Protein AF-A0A0Q5LWQ0-F1 (afdb_monomer_lite)

Secondary structure (DSSP, 8-state):
-------PPPPHHHHHHHHHHHHHHHHHHHHHHHHHHHHHHHHHHHHHHHHHHHHHHHHTTSHHHHHHHHHHHHHHHHHHHHHHHHHHHHHHHHHHHHHHHHHHHHHHHHHHTT-

Foldseek 3Di:
DDDPPPPPPDDLVRVLVVLVVVLVVQLVVLVVVLVVLVVVLVVLVVVLVVLVVVLVVVPVPPPVSVVVNVVSVVVNVVSVVVSVVVVVVSVVVNVVSVVVSVVVSVVSVVVNVVD

Radius of gyration: 25.61 Å; chains: 1; bounding box: 55×43×66 Å

pLDDT: mean 87.13, std 10.84, range [45.22, 97.25]

Sequence (115 aa):
MKAVDHDVPPTADQKIRTEEEHTAERLAALDVFERELTEHRQVMRDNSARFEEVGRAIGDKEYFVQKCLAARKEVDSFVGRLVDEQVELLEQMARDVRSDSEAELCRLQREKGKA

Structure (mmCIF, N/CA/C/O backbone):
data_AF-A0A0Q5LWQ0-F1
#
_entry.id   AF-A0A0Q5LWQ0-F1
#
loop_
_atom_site.group_PDB
_atom_site.id
_atom_site.type_symbol
_atom_site.label_atom_id
_atom_site.label_alt_id
_atom_site.label_comp_id
_atom_site.label_asym_id
_atom_site.label_entity_id
_atom_site.label_seq_id
_atom_site.pdbx_PDB_ins_code
_atom_site.Cartn_x
_atom_site.Cartn_y
_atom_site.Cartn_z
_atom_site.occupancy
_atom_site.B_iso_or_equiv
_atom_site.auth_seq_id
_atom_site.auth_comp_id
_atom_site.auth_asym_id
_atom_site.auth_atom_id
_atom_site.pdbx_PDB_model_num
ATOM 1 N N . MET A 1 1 ? 29.684 -36.249 -26.215 1.00 45.22 1 MET A N 1
ATOM 2 C CA . MET A 1 1 ? 30.139 -34.864 -26.461 1.00 45.22 1 MET A CA 1
ATOM 3 C C . MET A 1 1 ? 29.061 -33.941 -25.925 1.00 45.22 1 MET A C 1
ATOM 5 O O . MET A 1 1 ? 27.953 -33.993 -26.435 1.00 45.22 1 MET A O 1
ATOM 9 N N . LYS A 1 2 ? 29.336 -33.213 -24.834 1.00 45.50 2 LYS A N 1
ATOM 10 C CA . LYS A 1 2 ? 28.415 -32.203 -24.294 1.00 45.50 2 LYS A CA 1
ATOM 11 C C . LYS A 1 2 ? 28.385 -31.040 -25.285 1.00 45.50 2 LYS A C 1
ATOM 13 O O . LYS A 1 2 ? 29.434 -30.447 -25.524 1.00 45.50 2 LYS A O 1
ATOM 18 N N . ALA A 1 3 ? 27.229 -30.771 -25.885 1.00 48.56 3 ALA A N 1
ATOM 19 C CA . ALA A 1 3 ? 27.012 -29.501 -26.555 1.00 48.56 3 ALA A CA 1
ATOM 20 C C . ALA A 1 3 ? 27.028 -28.429 -25.464 1.00 48.56 3 ALA A C 1
ATOM 22 O O . ALA A 1 3 ? 26.315 -28.533 -24.470 1.00 48.56 3 ALA A O 1
ATOM 23 N N . VAL A 1 4 ? 27.957 -27.496 -25.605 1.00 50.16 4 VAL A N 1
ATOM 24 C CA . VAL A 1 4 ? 28.048 -26.296 -24.787 1.00 50.16 4 VAL A CA 1
ATOM 25 C C . VAL A 1 4 ? 26.795 -25.492 -25.104 1.00 50.16 4 VAL A C 1
ATOM 27 O O . VAL A 1 4 ? 26.618 -25.095 -26.256 1.00 50.16 4 VAL A O 1
ATOM 30 N N . ASP A 1 5 ? 25.917 -25.313 -24.118 1.00 51.34 5 ASP A N 1
ATOM 31 C CA . ASP A 1 5 ? 24.858 -24.312 -24.190 1.00 51.34 5 ASP A CA 1
ATOM 32 C C . ASP A 1 5 ? 25.552 -22.967 -24.410 1.00 51.34 5 ASP A C 1
ATOM 34 O O . ASP A 1 5 ? 26.196 -22.415 -23.516 1.00 51.34 5 ASP A O 1
ATOM 38 N N . HIS A 1 6 ? 25.525 -22.490 -25.653 1.00 51.97 6 HIS A N 1
ATOM 39 C CA . HIS A 1 6 ? 25.890 -21.121 -25.944 1.00 51.97 6 HIS A CA 1
ATOM 40 C C . HIS A 1 6 ? 24.810 -20.257 -25.313 1.00 51.97 6 HIS A C 1
ATOM 42 O O . HIS A 1 6 ? 23.704 -20.149 -25.839 1.00 51.97 6 HIS A O 1
ATOM 48 N N . ASP A 1 7 ? 25.157 -19.668 -24.177 1.00 63.03 7 ASP A N 1
ATOM 49 C CA . ASP A 1 7 ? 24.431 -18.580 -23.542 1.00 63.03 7 ASP A CA 1
ATOM 50 C C . ASP A 1 7 ? 24.527 -17.366 -24.483 1.00 63.03 7 ASP A C 1
ATOM 52 O O . ASP A 1 7 ? 25.397 -16.499 -24.365 1.00 63.03 7 ASP A O 1
ATOM 56 N N . VAL A 1 8 ? 23.733 -17.395 -25.560 1.00 68.31 8 VAL A N 1
ATOM 57 C CA . VAL A 1 8 ? 23.644 -16.295 -26.517 1.00 68.31 8 VAL A CA 1
ATOM 58 C C . VAL A 1 8 ? 23.036 -15.128 -25.747 1.00 68.31 8 VAL A C 1
ATOM 60 O O . VAL A 1 8 ? 21.908 -15.256 -25.264 1.00 68.31 8 VAL A O 1
ATOM 63 N N . PRO A 1 9 ? 23.752 -13.998 -25.606 1.00 76.12 9 PRO A N 1
ATOM 64 C CA . PRO A 1 9 ? 23.235 -12.877 -24.849 1.00 76.12 9 PRO A CA 1
ATOM 65 C C . PRO A 1 9 ? 21.917 -12.406 -25.478 1.00 76.12 9 PRO A C 1
ATOM 67 O O . PRO A 1 9 ? 21.826 -12.324 -26.709 1.00 76.12 9 PRO A O 1
ATOM 70 N N . PRO A 1 10 ? 20.900 -12.090 -24.658 1.00 81.38 10 PRO A N 1
ATOM 71 C CA . PRO A 1 10 ? 19.600 -11.693 -25.165 1.00 81.38 10 PRO A CA 1
ATOM 72 C C . PRO A 1 10 ? 19.740 -10.473 -26.075 1.00 81.38 10 PRO A C 1
ATOM 74 O O . PRO A 1 10 ? 20.468 -9.518 -25.779 1.00 81.38 10 PRO A O 1
ATOM 77 N N . THR A 1 11 ? 19.036 -10.521 -27.201 1.00 88.31 11 THR A N 1
ATOM 78 C CA . THR A 1 11 ? 18.950 -9.412 -28.155 1.00 88.31 11 THR A CA 1
ATOM 79 C C . THR A 1 11 ? 18.355 -8.175 -27.482 1.00 88.31 11 THR A C 1
ATOM 81 O O . THR A 1 11 ? 17.625 -8.280 -26.497 1.00 88.31 11 THR A O 1
ATOM 84 N N . ALA A 1 12 ? 18.634 -6.983 -28.017 1.00 87.19 12 ALA A N 1
ATOM 85 C CA . ALA A 1 12 ? 18.073 -5.747 -27.469 1.00 87.19 12 ALA A CA 1
ATOM 86 C C . ALA A 1 12 ? 16.531 -5.773 -27.427 1.00 87.19 12 ALA A C 1
ATOM 88 O O . ALA A 1 12 ? 15.944 -5.304 -26.461 1.00 87.19 12 ALA A O 1
ATOM 89 N N . ASP A 1 13 ? 15.885 -6.403 -28.414 1.00 88.62 13 ASP A N 1
ATOM 90 C CA . ASP A 1 13 ? 14.430 -6.595 -28.427 1.00 88.62 13 ASP A CA 1
ATOM 91 C C . ASP A 1 13 ? 13.935 -7.541 -27.330 1.00 88.62 13 ASP A C 1
ATOM 93 O O . ASP A 1 13 ? 12.883 -7.299 -26.745 1.00 88.62 13 ASP A O 1
ATOM 97 N N . GLN A 1 14 ? 14.693 -8.596 -27.015 1.00 89.75 14 GLN A N 1
ATOM 98 C CA . GLN A 1 14 ? 14.381 -9.462 -25.876 1.00 89.75 14 GLN A CA 1
ATOM 99 C C . GLN A 1 14 ? 14.533 -8.705 -24.556 1.00 89.75 14 GLN A C 1
ATOM 101 O O . GLN A 1 14 ? 13.642 -8.781 -23.724 1.00 89.75 14 GLN A O 1
ATOM 106 N N . LYS A 1 15 ? 15.605 -7.919 -24.392 1.00 90.69 15 LYS A N 1
ATOM 107 C CA . LYS A 1 15 ? 15.821 -7.109 -23.182 1.00 90.69 15 LYS A CA 1
ATOM 108 C C . LYS A 1 15 ? 14.718 -6.070 -22.968 1.00 90.69 15 LYS A C 1
ATOM 110 O O . LYS A 1 15 ? 14.256 -5.922 -21.847 1.00 90.69 15 LYS A O 1
ATOM 115 N N . ILE A 1 16 ? 14.284 -5.386 -24.032 1.00 90.75 16 ILE A N 1
ATOM 116 C CA . ILE A 1 16 ? 13.183 -4.410 -23.973 1.00 90.75 16 ILE A CA 1
ATOM 117 C C . ILE A 1 16 ? 11.892 -5.087 -23.506 1.00 90.75 16 ILE A C 1
ATOM 119 O O . ILE A 1 16 ? 11.274 -4.609 -22.564 1.00 90.75 16 ILE A O 1
ATOM 123 N N . ARG A 1 17 ? 11.524 -6.228 -24.106 1.00 93.94 17 ARG A N 1
ATOM 124 C CA . ARG A 1 17 ? 10.323 -6.974 -23.696 1.00 93.94 17 ARG A CA 1
ATOM 125 C C . ARG A 1 17 ? 10.397 -7.439 -22.247 1.00 93.94 17 ARG A C 1
ATOM 127 O O . ARG A 1 17 ? 9.426 -7.294 -21.521 1.00 93.94 17 ARG A O 1
ATOM 134 N N . THR A 1 18 ? 11.545 -7.965 -21.822 1.00 93.50 18 THR A N 1
ATOM 135 C CA . THR A 1 18 ? 11.739 -8.394 -20.432 1.00 93.50 18 THR A CA 1
ATOM 136 C C . THR A 1 18 ? 11.594 -7.225 -19.456 1.00 93.50 18 THR A C 1
ATOM 138 O O . THR A 1 18 ? 11.000 -7.401 -18.398 1.00 93.50 18 THR A O 1
ATOM 141 N N . GLU A 1 19 ? 12.085 -6.031 -19.800 1.00 93.38 19 GLU A N 1
ATOM 142 C CA . GLU A 1 19 ? 11.911 -4.845 -18.952 1.00 93.38 19 GLU A CA 1
ATOM 143 C C . GLU A 1 19 ? 10.443 -4.385 -18.891 1.00 93.38 19 GLU A C 1
ATOM 145 O O . GLU A 1 19 ? 9.941 -4.051 -17.815 1.00 93.38 19 GLU A O 1
ATOM 150 N N . GLU A 1 20 ? 9.727 -4.414 -20.020 1.00 93.19 20 GLU A N 1
ATOM 151 C CA . GLU A 1 20 ? 8.287 -4.118 -20.077 1.00 93.19 20 GLU A CA 1
ATOM 152 C C . GLU A 1 20 ? 7.470 -5.105 -19.224 1.00 93.19 20 GLU A C 1
ATOM 154 O O . GLU A 1 20 ? 6.618 -4.686 -18.438 1.00 93.19 20 GLU A O 1
ATOM 159 N N . GLU A 1 21 ? 7.759 -6.406 -19.335 1.00 95.50 21 GLU A N 1
ATOM 160 C CA . GLU A 1 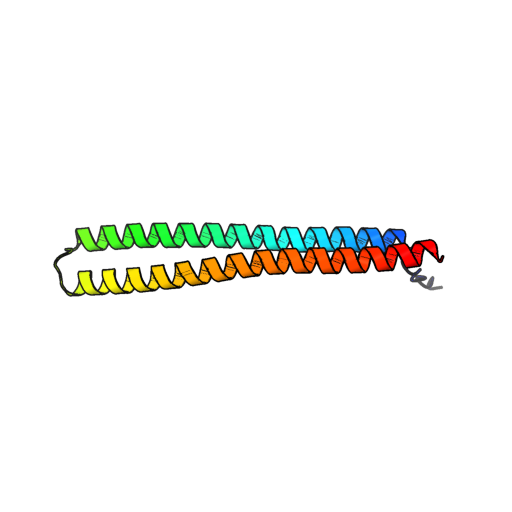21 ? 7.134 -7.470 -18.540 1.00 95.50 21 GLU A CA 1
ATOM 161 C C . GLU A 1 21 ? 7.418 -7.286 -17.044 1.00 95.50 21 GLU A C 1
ATOM 163 O O . GLU A 1 21 ? 6.491 -7.244 -16.236 1.00 95.50 21 GLU A O 1
ATOM 168 N N . HIS A 1 22 ? 8.680 -7.076 -16.671 1.00 93.69 22 HIS A N 1
ATOM 169 C CA . HIS A 1 22 ? 9.081 -6.879 -15.279 1.00 93.69 22 HIS A CA 1
ATOM 170 C C . HIS A 1 22 ? 8.454 -5.619 -14.660 1.00 93.69 22 HIS A C 1
ATOM 172 O O . HIS A 1 22 ? 8.030 -5.619 -13.501 1.00 93.69 22 HIS A O 1
ATOM 178 N N . THR A 1 23 ? 8.337 -4.539 -15.434 1.00 94.81 23 THR A N 1
ATOM 179 C CA . THR A 1 23 ? 7.639 -3.323 -14.999 1.00 94.81 23 THR A CA 1
ATOM 180 C C . THR A 1 23 ? 6.154 -3.597 -14.770 1.00 94.81 23 THR A C 1
ATOM 182 O O . THR A 1 23 ? 5.610 -3.198 -13.737 1.00 94.81 23 THR A O 1
ATOM 185 N N . ALA A 1 24 ? 5.500 -4.307 -15.693 1.00 95.56 24 ALA A N 1
ATOM 186 C CA . ALA A 1 24 ? 4.095 -4.676 -15.559 1.00 95.56 24 ALA A CA 1
ATOM 187 C C . ALA A 1 24 ? 3.850 -5.554 -14.320 1.00 95.56 24 ALA A C 1
ATOM 189 O O . ALA A 1 24 ? 2.900 -5.307 -13.579 1.00 95.56 24 ALA A O 1
ATOM 190 N N . GLU A 1 25 ? 4.729 -6.520 -14.046 1.00 96.62 25 GLU A N 1
ATOM 191 C CA . GLU A 1 25 ? 4.666 -7.362 -12.846 1.00 96.62 25 GLU A CA 1
ATOM 192 C C . GLU A 1 25 ? 4.815 -6.547 -11.556 1.00 96.62 25 GLU A C 1
ATOM 194 O O . GLU A 1 25 ? 4.038 -6.724 -10.615 1.00 96.62 25 GLU A O 1
ATOM 199 N N . ARG A 1 26 ? 5.772 -5.611 -11.511 1.00 94.19 26 ARG A N 1
ATOM 200 C CA . ARG A 1 26 ? 5.980 -4.730 -10.350 1.00 94.19 26 ARG A CA 1
ATOM 201 C C . ARG A 1 26 ? 4.772 -3.839 -10.085 1.00 94.19 26 ARG A C 1
ATOM 203 O O . ARG A 1 26 ? 4.373 -3.693 -8.933 1.00 94.19 26 ARG A O 1
ATOM 210 N N . LEU A 1 27 ? 4.177 -3.265 -11.130 1.00 95.44 27 LEU A N 1
ATOM 211 C CA . LEU A 1 27 ? 2.960 -2.463 -10.995 1.00 95.44 27 LEU A CA 1
ATOM 212 C C . LEU A 1 27 ? 1.769 -3.322 -10.553 1.00 95.44 27 LEU A C 1
ATOM 214 O O . LEU A 1 27 ? 1.049 -2.931 -9.641 1.00 95.44 27 LEU A O 1
ATOM 218 N N . ALA A 1 28 ? 1.609 -4.523 -11.113 1.00 95.25 28 ALA A N 1
ATOM 219 C CA . ALA A 1 28 ? 0.557 -5.447 -10.698 1.00 95.25 28 ALA A CA 1
ATOM 220 C C . ALA A 1 28 ? 0.690 -5.863 -9.222 1.00 95.25 28 ALA A C 1
ATOM 222 O O . ALA A 1 28 ? -0.316 -5.994 -8.526 1.00 95.25 28 ALA A O 1
ATOM 223 N N . ALA A 1 29 ? 1.915 -6.038 -8.719 1.00 94.38 29 ALA A N 1
ATOM 224 C CA . ALA A 1 29 ? 2.152 -6.319 -7.306 1.00 94.38 29 ALA A CA 1
ATOM 225 C C . ALA A 1 29 ? 1.736 -5.145 -6.398 1.00 94.38 29 ALA A C 1
ATOM 227 O O . ALA A 1 29 ? 1.144 -5.373 -5.342 1.00 94.38 29 ALA A O 1
ATOM 228 N N . LEU A 1 30 ? 1.998 -3.900 -6.815 1.00 93.56 30 LEU A N 1
ATOM 229 C CA . LEU A 1 30 ? 1.546 -2.708 -6.088 1.00 93.56 30 LEU A CA 1
ATOM 230 C C . LEU A 1 30 ? 0.014 -2.605 -6.068 1.00 93.56 30 LEU A C 1
ATOM 232 O O . LEU A 1 30 ? -0.553 -2.353 -5.006 1.00 93.56 30 LEU A O 1
ATOM 236 N N . ASP A 1 31 ? -0.652 -2.891 -7.189 1.00 92.44 31 ASP A N 1
ATOM 237 C CA . ASP A 1 31 ? -2.119 -2.911 -7.274 1.00 92.44 31 ASP A CA 1
ATOM 238 C C . ASP A 1 31 ? -2.741 -3.957 -6.331 1.00 92.44 31 ASP A C 1
ATOM 240 O O . ASP A 1 31 ? -3.794 -3.723 -5.734 1.00 92.44 31 ASP A O 1
ATOM 244 N N . VAL A 1 32 ? -2.119 -5.135 -6.194 1.00 94.31 32 VAL A N 1
ATOM 245 C CA . VAL A 1 32 ? -2.572 -6.164 -5.239 1.00 94.31 32 VAL A CA 1
ATOM 246 C C . VAL A 1 32 ? -2.445 -5.650 -3.810 1.00 94.31 32 VAL A C 1
ATOM 248 O O . VAL A 1 32 ? -3.398 -5.751 -3.038 1.00 94.31 32 VAL A O 1
ATOM 251 N N . PHE A 1 33 ? -1.308 -5.047 -3.472 1.00 90.38 33 PHE A N 1
ATOM 252 C CA . PHE A 1 33 ? -1.078 -4.521 -2.132 1.00 90.38 33 PHE A CA 1
ATOM 253 C C . PHE A 1 33 ? -2.050 -3.379 -1.782 1.00 90.38 33 PHE A C 1
ATOM 255 O O . PHE A 1 33 ? -2.574 -3.333 -0.670 1.00 90.38 33 PHE A O 1
ATOM 262 N N . GLU A 1 34 ? -2.374 -2.496 -2.730 1.00 90.94 34 GLU A N 1
ATOM 263 C CA . GLU A 1 34 ? -3.386 -1.446 -2.539 1.00 90.94 34 GLU A CA 1
ATOM 264 C C . GLU A 1 34 ? -4.782 -2.027 -2.232 1.00 90.94 34 GLU A C 1
ATOM 266 O O . GLU A 1 34 ? -5.511 -1.521 -1.366 1.00 90.94 34 GLU A O 1
ATOM 271 N N . ARG A 1 35 ? -5.157 -3.124 -2.904 1.00 91.00 35 ARG A N 1
ATOM 272 C CA . ARG A 1 35 ? -6.425 -3.825 -2.641 1.00 91.00 35 ARG A CA 1
ATOM 273 C C . ARG A 1 35 ? -6.448 -4.448 -1.254 1.00 91.00 35 ARG A C 1
ATOM 275 O O . ARG A 1 35 ? -7.399 -4.202 -0.516 1.00 91.00 35 ARG A O 1
ATOM 282 N N . GLU A 1 36 ? -5.405 -5.185 -0.877 1.00 90.38 36 GLU A N 1
ATOM 283 C CA . GLU A 1 36 ? -5.289 -5.780 0.463 1.00 90.38 36 GLU A CA 1
ATOM 284 C C . GLU A 1 36 ? -5.363 -4.707 1.556 1.00 90.38 36 GLU A C 1
ATOM 286 O O . GLU A 1 36 ? -6.024 -4.880 2.584 1.00 90.38 36 GLU A O 1
ATOM 291 N N . LEU A 1 37 ? -4.750 -3.550 1.308 1.00 87.19 37 LEU A N 1
ATOM 292 C CA . LEU A 1 37 ? -4.788 -2.422 2.224 1.00 87.19 37 LEU A CA 1
ATOM 293 C C . LEU A 1 37 ? -6.202 -1.845 2.381 1.00 87.19 37 LEU A C 1
ATOM 295 O O . LEU A 1 37 ? -6.643 -1.511 3.488 1.00 87.19 37 LEU A O 1
ATOM 299 N N . THR A 1 38 ? -6.935 -1.750 1.274 1.00 87.75 38 THR A N 1
ATOM 300 C CA . THR A 1 38 ? -8.336 -1.316 1.252 1.00 87.75 38 THR A CA 1
ATOM 301 C C . THR A 1 38 ? -9.244 -2.302 1.984 1.00 87.75 38 THR A C 1
ATOM 303 O O . THR A 1 38 ? -10.083 -1.889 2.790 1.00 87.75 38 THR A O 1
ATOM 306 N N . GLU A 1 39 ? -9.047 -3.601 1.773 1.00 90.19 39 GLU A N 1
ATOM 307 C CA . GLU A 1 39 ? -9.766 -4.655 2.492 1.00 90.19 39 GLU A CA 1
ATOM 308 C C . GLU A 1 39 ? -9.495 -4.588 3.998 1.00 90.19 39 GLU A C 1
ATOM 310 O O . GLU A 1 39 ? -10.429 -4.593 4.805 1.00 90.19 39 GLU A O 1
ATOM 315 N N . HIS A 1 40 ? -8.232 -4.424 4.394 1.00 85.12 40 HIS A N 1
ATOM 316 C CA . HIS A 1 40 ? -7.860 -4.277 5.797 1.00 85.12 40 HIS A CA 1
ATOM 317 C C . HIS A 1 40 ? -8.508 -3.039 6.443 1.00 85.12 40 HIS A C 1
ATOM 319 O O . HIS A 1 40 ? -9.035 -3.124 7.558 1.00 85.12 40 HIS A O 1
ATOM 325 N N . ARG A 1 41 ? -8.549 -1.892 5.742 1.00 84.25 41 ARG A N 1
ATOM 326 C CA . ARG A 1 41 ? -9.288 -0.698 6.205 1.00 84.25 41 ARG A CA 1
ATOM 327 C C . ARG A 1 41 ? -10.760 -1.011 6.450 1.00 84.25 41 ARG A C 1
ATOM 329 O O . ARG A 1 41 ? -11.311 -0.562 7.457 1.00 84.25 41 ARG A O 1
ATOM 336 N N . GLN A 1 42 ? -11.395 -1.753 5.546 1.00 88.62 42 GLN A N 1
ATOM 337 C CA . GLN A 1 42 ? -12.805 -2.105 5.679 1.00 88.62 42 GLN A CA 1
ATOM 338 C C . GLN A 1 42 ? -13.042 -2.988 6.909 1.00 88.62 42 GLN A C 1
ATOM 340 O O . GLN A 1 42 ? -13.884 -2.656 7.741 1.00 88.62 42 GLN A O 1
ATOM 345 N N . VAL A 1 43 ? -12.229 -4.032 7.096 1.00 89.12 43 VAL A N 1
ATOM 346 C CA . VAL A 1 43 ? -12.299 -4.911 8.276 1.00 89.12 43 VAL A CA 1
ATOM 347 C C . VAL A 1 43 ? -12.126 -4.122 9.574 1.00 89.12 43 VAL A C 1
ATOM 349 O O . VAL A 1 43 ? -12.852 -4.343 10.545 1.00 89.12 43 VAL A O 1
ATOM 352 N N . MET A 1 44 ? -11.187 -3.173 9.608 1.00 84.25 44 MET A N 1
ATOM 353 C CA . MET A 1 44 ? -10.966 -2.341 10.790 1.00 84.25 44 MET A CA 1
ATOM 354 C C . MET A 1 44 ? -12.167 -1.446 11.103 1.00 84.25 44 MET A C 1
ATOM 356 O O . MET A 1 44 ? -12.560 -1.364 12.268 1.00 84.25 44 MET A O 1
ATOM 360 N N . ARG A 1 45 ? -12.792 -0.838 10.084 1.00 85.56 45 ARG A N 1
ATOM 361 C CA . ARG A 1 45 ? -14.024 -0.046 10.248 1.00 85.56 45 ARG A CA 1
ATOM 362 C C . ARG A 1 45 ? -15.182 -0.895 10.767 1.00 85.56 45 ARG A C 1
ATOM 364 O O . ARG A 1 45 ? -15.855 -0.483 11.711 1.00 85.56 45 ARG A O 1
ATOM 371 N N . ASP A 1 46 ? -15.375 -2.085 10.207 1.00 90.19 46 ASP A N 1
ATOM 372 C CA . ASP A 1 46 ? -16.445 -3.002 10.613 1.00 90.19 46 ASP A CA 1
ATOM 373 C C . ASP A 1 46 ? -16.260 -3.477 12.060 1.00 90.19 46 ASP A C 1
ATOM 375 O O . ASP A 1 46 ? -17.211 -3.506 12.848 1.00 90.19 46 ASP A O 1
ATOM 379 N N . ASN A 1 47 ? -15.021 -3.792 12.447 1.00 86.50 47 ASN A N 1
ATOM 380 C CA . ASN A 1 47 ? -14.687 -4.158 13.821 1.00 86.50 47 ASN A CA 1
ATOM 381 C C . ASN A 1 47 ? -14.944 -3.011 14.800 1.00 86.50 47 ASN A C 1
ATOM 383 O O . ASN A 1 47 ? -15.461 -3.246 15.893 1.00 86.50 47 ASN A O 1
ATOM 387 N N . SER A 1 48 ? -14.626 -1.776 14.418 1.00 85.56 48 SER A N 1
ATOM 388 C CA . SER A 1 48 ? -14.899 -0.607 15.255 1.00 85.56 48 SER A CA 1
ATOM 389 C C . SER A 1 48 ? -16.389 -0.349 15.422 1.00 85.56 48 SER A C 1
ATOM 391 O O . SER A 1 48 ? -16.835 -0.126 16.546 1.00 85.56 48 SER A O 1
ATOM 393 N N . ALA A 1 49 ? -17.178 -0.474 14.352 1.00 88.31 49 ALA A N 1
ATOM 394 C CA . ALA A 1 49 ? -18.632 -0.365 14.431 1.00 88.31 49 ALA A CA 1
ATOM 395 C C . ALA A 1 49 ? -19.230 -1.408 15.393 1.00 88.31 49 ALA A C 1
ATOM 397 O O . ALA A 1 49 ? -20.015 -1.057 16.276 1.00 88.31 49 ALA A O 1
ATOM 398 N N . ARG A 1 50 ? -18.794 -2.673 15.293 1.00 88.81 50 ARG A N 1
ATOM 399 C CA . ARG A 1 50 ? -19.214 -3.747 16.212 1.00 88.81 50 ARG A CA 1
ATOM 400 C C . ARG A 1 50 ? -18.799 -3.480 17.655 1.00 88.81 50 ARG A C 1
ATOM 402 O O . ARG A 1 50 ? -19.573 -3.727 18.575 1.00 88.81 50 ARG A O 1
ATOM 409 N N . PHE A 1 51 ? -17.586 -2.976 17.871 1.00 86.69 51 PHE A N 1
ATOM 410 C CA . PHE A 1 51 ? -17.110 -2.648 19.212 1.00 86.69 51 PHE A CA 1
ATOM 411 C C . PHE A 1 51 ? -17.949 -1.533 19.851 1.00 86.69 51 PHE A C 1
ATOM 413 O O . PHE A 1 51 ? -18.317 -1.631 21.023 1.00 86.69 51 PHE A O 1
ATOM 420 N N . GLU A 1 52 ? -18.299 -0.498 19.083 1.00 87.44 52 GLU A N 1
ATOM 421 C CA . GLU A 1 52 ? -19.198 0.557 19.554 1.00 87.44 52 GLU A CA 1
ATOM 422 C C . GLU A 1 52 ? -20.598 0.032 19.883 1.00 87.44 52 GLU A C 1
ATOM 424 O O . GLU A 1 52 ? -21.166 0.417 20.906 1.00 87.44 52 GLU A O 1
ATOM 429 N N . GLU A 1 53 ? -21.149 -0.848 19.048 1.00 91.62 53 GLU A N 1
ATOM 430 C CA . GLU A 1 53 ? -22.450 -1.481 19.278 1.00 91.62 53 GLU A CA 1
ATOM 431 C C . GLU A 1 53 ? -22.464 -2.277 20.591 1.00 91.62 53 GLU A C 1
ATOM 433 O O . GLU A 1 53 ? -23.332 -2.061 21.440 1.00 91.62 53 GLU A O 1
ATOM 438 N N . VAL A 1 54 ? -21.456 -3.130 20.807 1.00 87.88 54 VAL A N 1
ATOM 439 C CA . VAL A 1 54 ? -21.308 -3.915 22.042 1.00 87.88 54 VAL A CA 1
ATOM 440 C C . VAL A 1 54 ? -21.126 -3.004 23.256 1.00 87.88 54 VAL A C 1
ATOM 442 O O . VAL A 1 54 ? -21.764 -3.223 24.284 1.00 87.88 54 VAL A O 1
ATOM 445 N N . GLY A 1 55 ? -20.312 -1.951 23.143 1.00 86.94 55 GLY A N 1
ATOM 446 C CA . GLY A 1 55 ? -20.137 -0.976 24.219 1.00 86.94 55 GLY A CA 1
ATOM 447 C C . GLY A 1 55 ? -21.459 -0.320 24.625 1.00 86.94 55 GLY A C 1
ATOM 448 O O . GLY A 1 55 ? -21.780 -0.248 25.811 1.00 86.94 55 GLY A O 1
ATOM 449 N N . ARG A 1 56 ? -22.280 0.089 23.650 1.00 86.25 56 ARG A N 1
ATOM 450 C CA . ARG A 1 56 ? -23.613 0.650 23.926 1.00 86.25 56 ARG A CA 1
ATOM 451 C C . ARG A 1 56 ? -24.554 -0.369 24.567 1.00 86.25 56 ARG A C 1
ATOM 453 O O . ARG A 1 56 ? -25.317 0.010 25.449 1.00 86.25 56 ARG A O 1
ATOM 460 N N . ALA A 1 57 ? -24.487 -1.633 24.151 1.00 88.12 57 ALA A N 1
ATOM 461 C CA . ALA A 1 57 ? -25.310 -2.705 24.709 1.00 88.12 57 ALA A CA 1
ATOM 462 C C . ALA A 1 57 ? -24.947 -3.052 26.165 1.00 88.12 57 ALA A C 1
ATOM 464 O O . ALA A 1 57 ? -25.837 -3.389 26.943 1.00 88.12 57 ALA A O 1
ATOM 465 N N . ILE A 1 58 ? -23.667 -2.955 26.543 1.00 86.69 58 ILE A N 1
ATOM 466 C CA . ILE A 1 58 ? -23.200 -3.171 27.924 1.00 86.69 58 ILE A CA 1
ATOM 467 C C . ILE A 1 58 ? -23.609 -1.999 28.825 1.00 86.69 58 ILE A C 1
ATOM 469 O O . ILE A 1 58 ? -24.088 -2.203 29.938 1.00 86.69 58 ILE A O 1
ATOM 473 N N . GLY A 1 59 ? -23.460 -0.770 28.330 1.00 85.25 59 GLY A N 1
ATOM 474 C CA . GLY A 1 59 ? -23.808 0.442 29.060 1.00 85.25 59 GLY A CA 1
ATOM 475 C C . GLY A 1 59 ? -22.835 1.565 28.737 1.00 85.25 59 GLY A C 1
ATOM 476 O O . GLY A 1 59 ? -21.766 1.674 29.330 1.00 85.25 59 GLY A O 1
ATOM 477 N N . ASP A 1 60 ? -23.232 2.461 27.838 1.00 74.62 60 ASP A N 1
ATOM 478 C CA . ASP A 1 60 ? -22.428 3.605 27.380 1.00 74.62 60 ASP A CA 1
ATOM 479 C C . ASP A 1 60 ? -22.082 4.632 28.478 1.00 74.62 60 ASP A C 1
ATOM 481 O O . ASP A 1 60 ? -21.224 5.497 28.286 1.00 74.62 60 ASP A O 1
ATOM 485 N N . LYS A 1 61 ? -22.739 4.542 29.639 1.00 82.38 61 LYS A N 1
ATOM 486 C CA . LYS A 1 61 ? -22.473 5.356 30.835 1.00 82.38 61 LYS A CA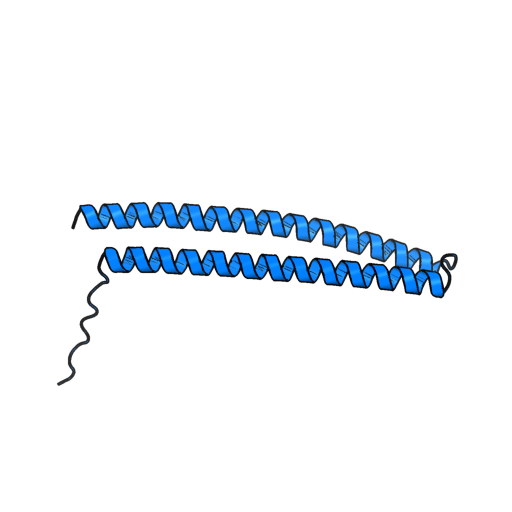 1
ATOM 487 C C . LYS A 1 61 ? -21.535 4.685 31.833 1.00 82.38 61 LYS A C 1
ATOM 489 O O . LYS A 1 61 ? -21.131 5.329 32.800 1.00 82.38 61 LYS A O 1
ATOM 494 N N . GLU A 1 62 ? -21.192 3.417 31.631 1.00 88.75 62 GLU A N 1
ATOM 495 C CA . GLU A 1 62 ? -20.244 2.734 32.497 1.00 88.75 62 GLU A CA 1
ATOM 496 C C . GLU A 1 62 ? -18.831 3.265 32.229 1.00 88.75 62 GLU A C 1
ATOM 498 O O . GLU A 1 62 ? -18.350 3.284 31.095 1.00 88.75 62 GLU A O 1
ATOM 503 N N . TYR A 1 63 ? -18.153 3.720 33.285 1.00 88.38 63 TYR A N 1
ATOM 504 C CA . TYR A 1 63 ? -16.852 4.390 33.184 1.00 88.38 63 TYR A CA 1
ATOM 505 C C . TYR A 1 63 ? -15.819 3.576 32.385 1.00 88.38 63 TYR A C 1
ATOM 507 O O . TYR A 1 63 ? -15.098 4.121 31.545 1.00 88.38 63 TYR A O 1
ATOM 515 N N . PHE A 1 64 ? -15.765 2.260 32.611 1.00 88.75 64 PHE A N 1
ATOM 516 C CA . PHE A 1 64 ? -14.849 1.374 31.894 1.00 88.75 64 PHE A CA 1
ATOM 517 C C . PHE A 1 64 ? -15.191 1.267 30.405 1.00 88.75 64 PHE A C 1
ATOM 519 O O . PHE A 1 64 ? -14.288 1.347 29.574 1.00 88.75 64 PHE A O 1
ATOM 526 N N . VAL A 1 65 ? -16.478 1.177 30.060 1.00 87.19 65 VAL A N 1
ATOM 527 C CA . VAL A 1 65 ? -16.947 1.145 28.668 1.00 87.19 65 VAL A CA 1
ATOM 528 C C . VAL A 1 65 ? -16.567 2.436 27.944 1.00 87.19 65 VAL A C 1
ATOM 530 O O . VAL A 1 65 ? -15.999 2.381 26.854 1.00 87.19 65 VAL A O 1
ATOM 533 N N . GLN A 1 66 ? -16.779 3.599 28.566 1.00 88.19 66 GLN A N 1
ATOM 534 C CA . GLN A 1 66 ? -16.389 4.891 27.985 1.00 88.19 66 GLN A CA 1
ATOM 535 C C . GLN A 1 66 ? -14.886 4.980 27.720 1.00 88.19 66 GLN A C 1
ATOM 537 O O . GLN A 1 66 ? -14.469 5.424 26.649 1.00 88.19 66 GLN A O 1
ATOM 542 N N . LYS A 1 67 ? -14.067 4.522 28.673 1.00 90.94 67 LYS A N 1
ATOM 543 C CA . LYS A 1 67 ? -12.610 4.510 28.525 1.00 90.94 67 LYS A CA 1
ATOM 544 C C . LYS A 1 67 ? -12.167 3.596 27.379 1.00 90.94 67 LYS A C 1
ATOM 546 O O . LYS A 1 67 ? -11.319 3.990 26.581 1.00 90.94 67 LYS A O 1
ATOM 551 N N . CYS A 1 68 ? -12.758 2.408 27.270 1.00 88.19 68 CYS A N 1
ATOM 552 C CA . CYS A 1 68 ? -12.483 1.473 26.182 1.00 88.19 68 CYS A CA 1
ATOM 553 C C . CYS A 1 68 ? -12.886 2.041 24.811 1.00 88.19 68 CYS A C 1
ATOM 555 O O . CYS A 1 68 ? -12.106 1.950 23.865 1.00 88.19 68 CYS A O 1
ATOM 557 N N . LEU A 1 69 ? -14.060 2.672 24.703 1.00 87.56 69 LEU A N 1
ATOM 558 C CA . LEU A 1 69 ? -14.519 3.314 23.466 1.00 87.56 69 LEU A CA 1
ATOM 559 C C . LEU A 1 69 ? -13.609 4.478 23.049 1.00 87.56 69 LEU A C 1
ATOM 561 O O . LEU A 1 69 ? -13.293 4.618 21.870 1.00 87.56 69 LEU A O 1
ATOM 565 N N . ALA A 1 70 ? -13.156 5.293 24.005 1.00 88.94 70 ALA A N 1
ATOM 566 C CA . ALA A 1 70 ? -12.225 6.385 23.735 1.00 88.94 70 ALA A CA 1
ATOM 567 C C . ALA A 1 70 ? -10.866 5.870 23.231 1.00 88.94 70 ALA A C 1
ATOM 569 O O . ALA A 1 70 ? -10.390 6.327 22.194 1.00 88.94 70 ALA A O 1
ATOM 570 N N . ALA A 1 71 ? -10.287 4.872 23.909 1.00 88.69 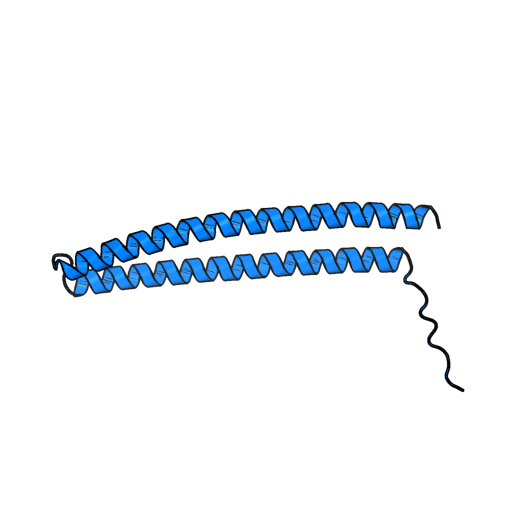71 ALA A N 1
ATOM 571 C CA . ALA A 1 71 ? -9.033 4.250 23.483 1.00 88.69 71 ALA A CA 1
ATOM 572 C C . ALA A 1 71 ? -9.153 3.621 22.087 1.00 88.69 71 ALA A C 1
ATOM 574 O O . ALA A 1 71 ? -8.247 3.743 21.265 1.00 88.69 71 ALA A O 1
ATOM 575 N N . ARG A 1 72 ? -10.294 2.990 21.781 1.00 87.38 72 ARG A N 1
ATOM 576 C CA . ARG A 1 72 ? -10.535 2.419 20.454 1.00 87.38 72 ARG A CA 1
ATOM 577 C C . ARG A 1 72 ? -10.561 3.490 19.362 1.00 87.38 72 ARG A C 1
ATOM 579 O O . ARG A 1 72 ? -9.899 3.309 18.347 1.00 87.38 72 ARG A O 1
ATOM 586 N N . LYS A 1 73 ? -11.244 4.616 19.588 1.00 87.38 73 LYS A N 1
ATOM 587 C CA . LYS A 1 73 ? -11.270 5.746 18.640 1.00 87.38 73 LYS A CA 1
ATOM 588 C C . LYS A 1 73 ? -9.884 6.327 18.376 1.00 87.38 73 LYS A C 1
ATOM 590 O O . LYS A 1 73 ? -9.587 6.716 17.250 1.00 87.38 73 LYS A O 1
ATOM 595 N N . GLU A 1 74 ? -9.039 6.387 19.400 1.00 90.44 74 GLU A N 1
ATOM 596 C CA . GLU A 1 74 ? -7.657 6.842 19.250 1.00 90.44 74 GLU A CA 1
ATOM 597 C C . GLU A 1 74 ? -6.840 5.882 18.374 1.00 90.44 74 GLU A C 1
ATOM 599 O O . GLU A 1 74 ? -6.175 6.325 17.436 1.00 90.44 74 GLU A O 1
ATOM 604 N N . VAL A 1 75 ? -6.960 4.572 18.615 1.00 88.06 75 VAL A N 1
ATOM 605 C CA . VAL A 1 75 ? -6.332 3.540 17.775 1.00 88.06 75 VAL A CA 1
ATOM 606 C C . VAL A 1 75 ? -6.833 3.627 16.335 1.00 88.06 75 VAL A C 1
ATOM 608 O O . VAL A 1 75 ? -6.022 3.598 15.416 1.00 88.06 75 VAL A O 1
ATOM 611 N N . ASP A 1 76 ? -8.136 3.790 16.121 1.00 86.19 76 ASP A N 1
ATOM 612 C CA . ASP A 1 76 ? -8.710 3.894 14.776 1.00 86.19 76 ASP A CA 1
ATOM 613 C C . ASP A 1 76 ? -8.222 5.138 14.029 1.00 86.19 76 ASP A C 1
ATOM 615 O O . ASP A 1 76 ? -7.926 5.065 12.839 1.00 86.19 76 ASP A O 1
ATOM 619 N N . SER A 1 77 ? -8.086 6.269 14.725 1.00 88.38 77 SER A N 1
ATOM 620 C CA . SER A 1 77 ? -7.519 7.499 14.163 1.00 88.38 77 SER A CA 1
ATOM 621 C C . SER A 1 77 ? -6.045 7.330 13.786 1.00 88.38 77 SER A C 1
ATOM 623 O O . SER A 1 77 ? -5.610 7.762 12.718 1.00 88.38 77 SER A O 1
ATOM 625 N N . PHE A 1 78 ? -5.262 6.668 14.642 1.00 89.00 78 PHE A N 1
ATOM 626 C CA . PHE A 1 78 ? -3.867 6.357 14.344 1.00 89.00 78 PHE A CA 1
ATOM 627 C C . PHE A 1 78 ? -3.735 5.416 13.143 1.00 89.00 78 PHE A C 1
ATOM 629 O O . PHE A 1 78 ? -2.978 5.714 12.224 1.00 89.00 78 PHE A O 1
ATOM 636 N N . VAL A 1 79 ? -4.506 4.326 13.120 1.00 85.81 79 VAL A N 1
ATOM 637 C CA . VAL A 1 79 ? -4.530 3.389 11.992 1.00 85.81 79 VAL A CA 1
ATOM 638 C C . VAL A 1 79 ? -4.977 4.104 10.720 1.00 85.81 79 VAL A C 1
ATOM 640 O O . VAL A 1 79 ? -4.343 3.924 9.693 1.00 85.81 79 VAL A O 1
ATOM 643 N N . GLY A 1 80 ? -5.999 4.963 10.779 1.00 85.75 80 GLY A N 1
ATOM 644 C CA . GLY A 1 80 ? -6.435 5.767 9.635 1.00 85.75 80 GLY A CA 1
ATOM 645 C C . GLY A 1 80 ? -5.286 6.560 9.010 1.00 85.75 80 GLY A C 1
ATOM 646 O O . GLY A 1 80 ? -5.013 6.389 7.826 1.00 85.75 80 GLY A O 1
ATOM 647 N N . ARG A 1 81 ? -4.553 7.326 9.829 1.00 89.62 81 ARG A N 1
ATOM 648 C CA . ARG A 1 81 ? -3.379 8.093 9.375 1.00 89.62 81 ARG A CA 1
ATOM 649 C C . ARG A 1 81 ? -2.281 7.210 8.789 1.00 89.62 81 ARG A C 1
ATOM 651 O O . ARG A 1 81 ? -1.769 7.523 7.724 1.00 89.62 81 ARG A O 1
ATOM 658 N N . LEU A 1 82 ? -1.952 6.101 9.452 1.00 88.94 82 LEU A N 1
ATOM 659 C CA . LEU A 1 82 ? -0.926 5.176 8.969 1.00 88.94 82 LEU A CA 1
ATOM 660 C C . LEU A 1 82 ? -1.277 4.622 7.585 1.00 88.94 82 LEU A C 1
ATOM 662 O O . LEU A 1 82 ? -0.403 4.478 6.736 1.00 88.94 82 LEU A O 1
ATOM 666 N N . VAL A 1 83 ? -2.549 4.299 7.351 1.00 86.12 83 VAL A N 1
ATOM 667 C CA . VAL A 1 83 ? -2.941 3.768 6.049 1.00 86.12 83 VAL A C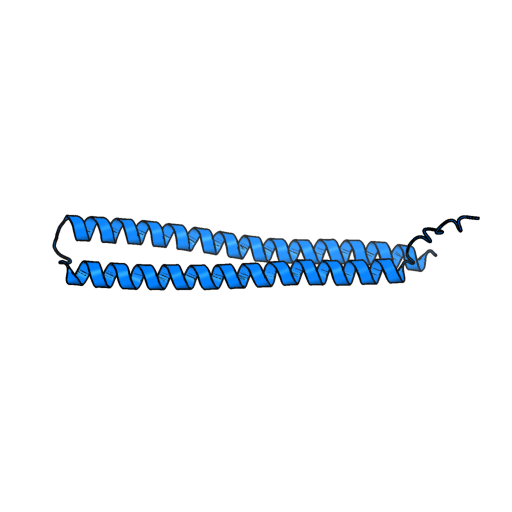A 1
ATOM 668 C C . VAL A 1 83 ? -2.920 4.863 4.977 1.00 86.12 83 VAL A C 1
ATOM 670 O O . VAL A 1 83 ? -2.573 4.586 3.832 1.00 86.12 83 VAL A O 1
ATOM 673 N N . ASP A 1 84 ? -3.255 6.105 5.323 1.00 87.06 84 ASP A N 1
ATOM 674 C CA . ASP A 1 84 ? -3.136 7.232 4.390 1.00 87.06 84 ASP A CA 1
ATOM 675 C C . ASP A 1 84 ? -1.670 7.443 3.971 1.00 87.06 84 ASP A C 1
ATOM 677 O O . ASP A 1 84 ? -1.384 7.486 2.776 1.00 87.06 84 ASP A O 1
ATOM 681 N N . GLU A 1 85 ? -0.733 7.408 4.925 1.00 92.19 85 GLU A N 1
ATOM 682 C CA . GLU A 1 85 ? 0.713 7.426 4.646 1.00 92.19 85 GLU A CA 1
ATOM 683 C C . GLU A 1 85 ? 1.147 6.243 3.758 1.00 92.19 85 GLU A C 1
ATOM 685 O O . GLU A 1 85 ? 1.957 6.401 2.845 1.00 92.19 85 GLU A O 1
ATOM 690 N N . GLN A 1 86 ? 0.599 5.045 3.985 1.00 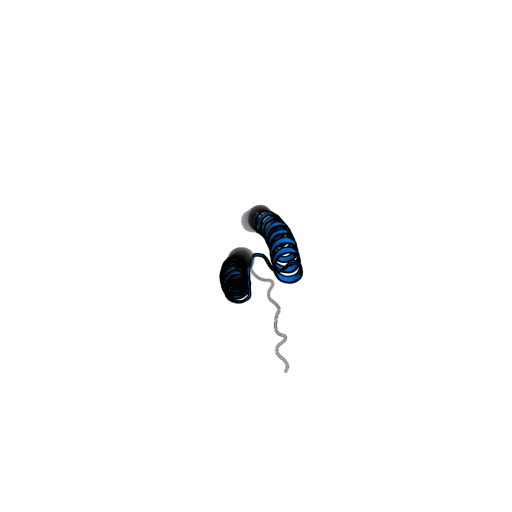89.62 86 GLN A N 1
ATOM 691 C CA . GLN A 1 86 ? 0.901 3.869 3.164 1.00 89.62 86 GLN A CA 1
ATOM 692 C C . GLN A 1 86 ? 0.392 4.002 1.726 1.00 89.62 86 GLN A C 1
ATOM 694 O O . GLN A 1 86 ? 1.092 3.577 0.810 1.00 89.62 86 GLN A O 1
ATOM 699 N N . VAL A 1 87 ? -0.780 4.605 1.501 1.00 89.56 87 VAL A N 1
ATOM 700 C CA . VAL A 1 87 ? -1.274 4.879 0.140 1.00 89.56 87 VAL A CA 1
ATOM 701 C C . VAL A 1 87 ? -0.344 5.845 -0.585 1.00 89.56 87 VAL A C 1
ATOM 703 O O . VAL A 1 87 ? 0.066 5.561 -1.707 1.00 89.56 87 VAL A O 1
ATOM 706 N N . GLU A 1 88 ? 0.051 6.941 0.064 1.00 92.19 88 GLU A N 1
ATOM 707 C CA . GLU A 1 88 ? 0.981 7.909 -0.529 1.00 92.19 88 GLU A CA 1
ATOM 708 C C . GLU A 1 88 ? 2.324 7.259 -0.902 1.00 92.19 88 GLU A C 1
ATOM 710 O O . GLU A 1 88 ? 2.879 7.523 -1.974 1.00 92.19 88 GLU A O 1
ATOM 715 N N . LEU A 1 89 ? 2.831 6.360 -0.049 1.00 94.12 89 LEU A N 1
ATOM 716 C CA . LEU A 1 89 ? 4.041 5.586 -0.329 1.00 94.12 89 LEU A CA 1
ATOM 717 C C . LEU A 1 89 ? 3.869 4.658 -1.537 1.00 94.12 89 LEU A C 1
ATOM 719 O O . LEU A 1 89 ? 4.769 4.597 -2.373 1.00 94.12 89 LEU A O 1
ATOM 723 N N . LEU A 1 90 ? 2.732 3.970 -1.674 1.00 93.38 90 LEU A N 1
ATOM 724 C CA . LEU A 1 90 ? 2.459 3.108 -2.831 1.00 93.38 90 LEU A CA 1
ATOM 725 C C . LEU A 1 90 ? 2.378 3.905 -4.132 1.00 93.38 90 LEU A C 1
ATOM 727 O O . LEU A 1 90 ? 2.962 3.506 -5.139 1.00 93.38 90 LEU A O 1
ATOM 731 N N . GLU A 1 91 ? 1.717 5.062 -4.108 1.00 93.19 91 GLU A N 1
ATOM 732 C CA . GLU A 1 91 ? 1.662 5.966 -5.256 1.00 93.19 91 GLU A CA 1
ATOM 733 C C . GLU A 1 91 ? 3.052 6.486 -5.639 1.00 93.19 91 GLU A C 1
ATOM 735 O O . GLU A 1 91 ? 3.364 6.639 -6.824 1.00 93.19 91 GLU A O 1
ATOM 740 N N . GLN A 1 92 ? 3.905 6.774 -4.652 1.00 96.38 92 GLN A N 1
ATOM 741 C CA . GLN A 1 92 ? 5.293 7.147 -4.909 1.00 96.38 92 GLN A CA 1
ATOM 742 C C . GLN A 1 92 ? 6.083 5.978 -5.508 1.00 96.38 92 GLN A C 1
ATOM 744 O O . GLN A 1 92 ? 6.726 6.158 -6.537 1.00 96.38 92 GLN A O 1
ATOM 749 N N . MET A 1 93 ? 5.960 4.767 -4.961 1.00 95.38 93 MET A N 1
ATOM 750 C CA . MET A 1 93 ? 6.611 3.574 -5.513 1.00 95.38 93 MET A CA 1
ATOM 751 C C . MET A 1 93 ? 6.175 3.298 -6.956 1.00 95.38 93 MET A C 1
ATOM 753 O O . MET A 1 93 ? 7.007 2.978 -7.800 1.00 95.38 93 MET A O 1
ATOM 757 N N . ALA A 1 94 ? 4.889 3.461 -7.273 1.00 94.94 94 ALA A N 1
ATOM 758 C CA . ALA A 1 94 ? 4.386 3.287 -8.632 1.00 94.94 94 ALA A CA 1
ATOM 759 C C . ALA A 1 94 ? 4.951 4.338 -9.602 1.00 94.94 94 ALA A C 1
ATOM 761 O O . ALA A 1 94 ? 5.154 4.035 -10.781 1.00 94.94 94 ALA A O 1
ATOM 762 N N . ARG A 1 95 ? 5.201 5.567 -9.129 1.00 96.69 95 ARG A N 1
ATOM 763 C CA . ARG A 1 95 ? 5.887 6.610 -9.908 1.00 96.69 95 ARG A CA 1
ATOM 764 C C . ARG A 1 95 ? 7.355 6.262 -10.132 1.00 96.69 95 ARG A C 1
ATOM 766 O O . ARG A 1 95 ? 7.818 6.368 -11.265 1.00 96.69 95 ARG A O 1
ATOM 773 N N . ASP A 1 96 ? 8.042 5.792 -9.099 1.00 97.25 96 ASP A N 1
ATOM 774 C CA . ASP A 1 96 ? 9.453 5.408 -9.175 1.00 97.25 96 ASP A CA 1
ATOM 775 C C . ASP A 1 96 ? 9.651 4.227 -10.139 1.00 97.25 96 ASP A C 1
ATOM 777 O O . ASP A 1 96 ? 10.485 4.302 -11.035 1.00 97.25 96 ASP A O 1
ATOM 781 N N . VAL A 1 97 ? 8.805 3.188 -10.056 1.00 95.81 97 VAL A N 1
ATOM 782 C CA . VAL A 1 97 ? 8.820 2.039 -10.987 1.00 95.81 97 VAL A CA 1
ATOM 783 C C . VAL A 1 97 ? 8.685 2.494 -12.441 1.00 95.81 97 VAL A C 1
ATOM 785 O O . VAL A 1 97 ? 9.434 2.028 -13.298 1.00 95.81 97 VAL A O 1
ATOM 788 N N . ARG A 1 98 ? 7.744 3.404 -12.731 1.00 94.75 98 ARG A N 1
ATOM 789 C CA . ARG A 1 98 ? 7.546 3.929 -14.093 1.00 94.75 98 ARG A CA 1
ATOM 790 C C . ARG A 1 98 ? 8.750 4.737 -14.561 1.00 94.75 98 ARG A C 1
ATOM 792 O O . ARG A 1 98 ? 9.219 4.521 -15.670 1.00 94.75 98 ARG A O 1
ATOM 799 N N . SER A 1 99 ? 9.265 5.623 -13.711 1.00 97.19 99 SER A N 1
ATOM 800 C CA . SER A 1 99 ? 10.428 6.457 -14.028 1.00 97.19 99 SER A CA 1
ATOM 801 C C . SER A 1 99 ? 11.676 5.616 -14.312 1.00 97.19 99 SER A C 1
ATOM 803 O O . SER A 1 99 ? 12.372 5.855 -15.300 1.00 97.19 99 SER A O 1
ATOM 805 N N . ASP A 1 100 ? 11.955 4.620 -13.469 1.00 95.69 100 ASP A N 1
ATOM 806 C CA . ASP A 1 100 ? 13.101 3.721 -13.635 1.00 95.69 100 ASP A CA 1
ATOM 807 C C . ASP A 1 100 ? 12.988 2.915 -14.934 1.00 95.69 100 ASP A C 1
ATOM 809 O O . ASP A 1 100 ? 13.948 2.831 -15.703 1.00 95.69 100 ASP A O 1
ATOM 813 N N . SER A 1 101 ? 11.795 2.380 -15.209 1.00 94.25 101 SER A N 1
ATOM 814 C CA . SER A 1 101 ? 11.501 1.638 -16.436 1.00 94.25 101 SER A CA 1
ATOM 815 C C . SER A 1 101 ? 11.669 2.502 -17.686 1.00 94.25 101 SER A C 1
ATOM 817 O O . SER A 1 101 ? 12.340 2.105 -18.635 1.00 94.25 101 SER A O 1
ATOM 819 N N . GLU A 1 102 ? 11.139 3.728 -17.688 1.00 95.38 102 GLU A N 1
ATOM 820 C CA . GLU A 1 102 ? 11.297 4.665 -18.805 1.00 95.38 102 GLU A CA 1
ATOM 821 C C . GLU A 1 102 ? 12.773 4.981 -19.082 1.00 95.38 102 GLU A C 1
ATOM 823 O O . GLU A 1 102 ? 13.204 5.005 -20.243 1.00 95.38 102 GLU A O 1
ATOM 828 N N . ALA A 1 103 ? 13.567 5.195 -18.028 1.00 96.12 103 ALA A N 1
ATOM 829 C CA . ALA A 1 103 ? 14.999 5.445 -18.147 1.00 96.12 103 ALA A CA 1
ATOM 830 C C . ALA A 1 103 ? 15.741 4.237 -18.742 1.00 96.12 103 ALA A C 1
ATOM 832 O O . ALA A 1 103 ? 16.586 4.402 -19.633 1.00 96.12 103 ALA A O 1
ATOM 833 N N . GLU A 1 104 ? 15.397 3.031 -18.295 1.00 94.00 104 GLU A N 1
ATOM 834 C CA . GLU A 1 104 ? 16.004 1.788 -18.758 1.00 94.00 104 GLU A CA 1
ATOM 835 C C . GLU A 1 104 ? 15.604 1.448 -20.200 1.00 94.00 104 GLU A C 1
ATOM 837 O O . GLU A 1 104 ? 16.464 1.158 -21.036 1.00 94.00 104 GLU A O 1
ATOM 842 N N . LEU A 1 105 ? 14.328 1.598 -20.558 1.00 93.56 105 LEU A N 1
ATOM 843 C CA . LEU A 1 105 ? 13.850 1.444 -21.933 1.00 93.56 105 LEU A CA 1
ATOM 844 C C . LEU A 1 105 ? 14.534 2.441 -22.874 1.00 93.56 105 LEU A C 1
ATOM 846 O O . LEU A 1 105 ? 14.984 2.057 -23.956 1.00 93.56 105 LEU A O 1
ATOM 850 N N . CYS A 1 106 ? 14.710 3.699 -22.455 1.00 93.69 106 CYS A N 1
ATOM 851 C CA . CYS A 1 106 ? 15.480 4.681 -23.221 1.00 93.69 106 CYS A CA 1
ATOM 852 C C . CYS A 1 106 ? 16.938 4.242 -23.429 1.00 93.69 106 CYS A C 1
ATOM 854 O O . CYS A 1 106 ? 17.501 4.449 -24.511 1.00 93.69 106 CYS A O 1
ATOM 856 N N . ARG A 1 107 ? 17.575 3.644 -22.413 1.00 95.19 107 ARG A N 1
ATOM 857 C CA . ARG A 1 107 ? 18.938 3.101 -22.518 1.00 95.19 107 ARG A CA 1
ATOM 858 C C . ARG A 1 107 ? 18.988 1.946 -23.520 1.00 95.19 107 ARG A C 1
ATOM 860 O O . ARG A 1 107 ? 19.796 1.994 -24.450 1.00 95.19 107 ARG A O 1
ATOM 867 N N . LEU A 1 108 ? 18.097 0.966 -23.385 1.00 92.44 108 LEU A N 1
ATOM 868 C CA . LEU A 1 108 ? 18.027 -0.217 -24.247 1.00 92.44 108 LEU A CA 1
ATOM 869 C C . LEU A 1 108 ? 17.710 0.138 -25.707 1.00 92.44 108 LEU A C 1
ATOM 871 O O . LEU A 1 108 ? 18.329 -0.401 -26.624 1.00 92.44 108 LEU A O 1
ATOM 875 N N . GLN A 1 109 ? 16.813 1.098 -25.947 1.00 91.00 109 GLN A N 1
ATOM 876 C CA . GLN A 1 109 ? 16.507 1.594 -27.294 1.00 91.00 109 GLN A CA 1
ATOM 877 C C . GLN A 1 109 ? 17.713 2.284 -27.946 1.00 91.00 109 GLN A C 1
ATOM 879 O O . GLN A 1 109 ? 17.978 2.089 -29.135 1.00 91.00 109 GLN A O 1
ATOM 884 N N . ARG A 1 110 ? 18.486 3.064 -27.176 1.00 92.12 110 ARG A N 1
ATOM 885 C CA . ARG A 1 110 ? 19.734 3.676 -27.665 1.00 92.12 110 ARG A CA 1
ATOM 886 C C . ARG A 1 110 ? 20.797 2.633 -27.981 1.00 92.12 110 ARG A C 1
ATOM 888 O O . ARG A 1 110 ? 21.564 2.836 -28.916 1.00 92.12 110 ARG A O 1
ATOM 895 N N . GLU A 1 111 ? 20.870 1.553 -27.212 1.00 88.50 111 GLU A N 1
ATOM 896 C CA . GLU A 1 111 ? 21.774 0.432 -27.489 1.00 88.50 111 GLU A CA 1
ATOM 897 C C . GLU A 1 111 ? 21.358 -0.318 -28.752 1.00 88.50 111 GLU A C 1
ATOM 899 O O . GLU A 1 111 ? 22.206 -0.575 -29.602 1.00 88.50 111 GLU A O 1
ATOM 904 N N . LYS A 1 112 ? 20.054 -0.562 -28.933 1.00 87.56 112 LYS A N 1
ATOM 905 C CA . LYS A 1 112 ? 19.502 -1.154 -30.157 1.00 87.56 112 LYS A CA 1
ATOM 906 C C . LYS A 1 112 ? 19.844 -0.336 -31.402 1.00 87.56 112 LYS A C 1
ATOM 908 O O . LYS A 1 112 ? 20.234 -0.909 -32.404 1.00 87.56 112 LYS A O 1
ATOM 913 N N . GLY A 1 113 ? 19.70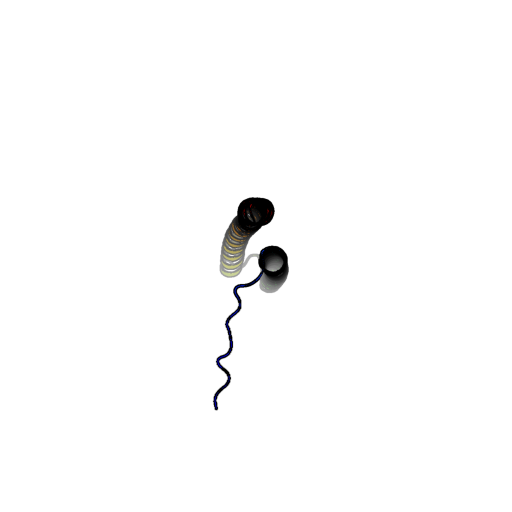9 0.991 -31.348 1.00 82.00 113 GLY A N 1
ATOM 914 C CA . GLY A 1 113 ? 20.009 1.870 -32.487 1.00 82.00 113 GLY A CA 1
ATOM 915 C C . GLY A 1 113 ? 21.501 2.015 -32.819 1.00 82.00 113 GLY A C 1
ATOM 916 O O . GLY A 1 113 ? 21.833 2.607 -33.843 1.00 82.00 113 GLY A O 1
ATOM 917 N N . LYS A 1 114 ? 22.395 1.524 -31.950 1.00 75.50 114 LYS A N 1
ATOM 918 C CA . LYS A 1 114 ? 23.854 1.512 -32.153 1.00 75.50 114 LYS A CA 1
ATOM 919 C C . LYS A 1 114 ? 24.391 0.147 -32.605 1.00 75.50 114 LYS A C 1
ATOM 921 O O . LYS A 1 114 ? 25.571 0.081 -32.947 1.00 75.50 114 LYS A O 1
ATOM 926 N N . ALA A 1 115 ? 23.571 -0.903 -32.536 1.00 59.41 115 ALA A N 1
ATOM 927 C CA . ALA A 1 115 ? 23.881 -2.262 -32.979 1.00 59.41 115 ALA A CA 1
ATOM 928 C C . ALA A 1 115 ? 23.489 -2.454 -34.450 1.00 59.41 115 ALA A C 1
ATOM 930 O O . ALA A 1 115 ? 24.223 -3.193 -35.142 1.00 59.41 115 ALA A O 1
#